Protein AF-A0A0F9G2Z1-F1 (afdb_monomer_lite)

InterPro domains:
  IPR002347 Short-chain dehydrogenase/reductase SDR [PF00106] (8-84)
  IPR036291 NAD(P)-binding domain superfamily [SSF51735] (5-80)

Secondary structure (DSSP, 8-state):
--HHHHHHTT-S--SEEEE------TT--S--B-TTS-BHHHIIIIIHHHHHHHHHHHHHHTSTT-EEEE---THHHH-TT----TTSTT-SSS---TT--

pLDDT: mean 88.45, std 10.65, range [47.81, 98.0]

Sequence (101 aa):
MDFPKNFFRKYERLDVLIHNAAIFDITQKDVVYTSEGIEAVWATNHLGPVLLTKLLLDVIENSEQGRIITISSKGLKAKPLLKVYLEDPEFRKKKFSLVDA

Structure (mmCIF, N/CA/C/O backbone):
data_AF-A0A0F9G2Z1-F1
#
_entry.id   AF-A0A0F9G2Z1-F1
#
loop_
_atom_site.group_PDB
_atom_site.id
_atom_site.type_symbol
_atom_site.label_atom_id
_atom_site.label_alt_id
_atom_site.label_comp_id
_atom_site.label_asym_id
_atom_site.label_entity_id
_atom_site.label_seq_id
_atom_site.pdbx_PDB_ins_code
_atom_site.Cartn_x
_atom_site.Cartn_y
_atom_site.Cartn_z
_atom_site.occupancy
_atom_site.B_iso_or_equiv
_atom_site.auth_seq_id
_atom_site.auth_comp_id
_atom_site.auth_asym_id
_atom_site.auth_atom_id
_atom_site.pdbx_PDB_model_num
ATOM 1 N N . MET A 1 1 ? -8.936 -15.558 -2.329 1.00 49.28 1 MET A N 1
ATOM 2 C CA . MET A 1 1 ? -8.473 -14.652 -1.253 1.00 49.28 1 MET A CA 1
ATOM 3 C C . MET A 1 1 ? -9.620 -14.436 -0.268 1.00 49.28 1 MET A C 1
ATOM 5 O O . MET A 1 1 ? -10.497 -13.632 -0.546 1.00 49.28 1 MET A O 1
ATOM 9 N N . ASP A 1 2 ? -9.640 -15.160 0.856 1.00 66.88 2 ASP A N 1
ATOM 10 C CA . ASP A 1 2 ? -10.733 -15.104 1.855 1.00 66.88 2 ASP A CA 1
ATOM 11 C C . ASP A 1 2 ? -10.386 -14.292 3.113 1.00 66.88 2 ASP A C 1
ATOM 13 O O . ASP A 1 2 ? -11.120 -14.310 4.099 1.00 66.88 2 ASP A O 1
ATOM 17 N N . PHE A 1 3 ? -9.262 -13.571 3.098 1.00 77.94 3 PHE A N 1
ATOM 18 C CA . PHE A 1 3 ? -8.730 -12.897 4.282 1.00 77.94 3 PHE A CA 1
ATOM 19 C C . PHE A 1 3 ? -9.717 -11.908 4.940 1.00 77.94 3 PHE A C 1
ATOM 21 O O . PHE A 1 3 ? -9.991 -12.097 6.125 1.00 77.94 3 PHE A O 1
ATOM 28 N N . PRO A 1 4 ? -10.332 -10.937 4.227 1.00 73.94 4 PRO A N 1
ATOM 29 C CA . PRO A 1 4 ? -11.272 -10.007 4.861 1.00 73.94 4 PRO A CA 1
ATOM 30 C C . PRO A 1 4 ? -12.482 -10.735 5.455 1.00 73.94 4 PRO A C 1
ATOM 32 O O . PRO A 1 4 ? -12.847 -10.510 6.603 1.00 73.94 4 PRO A O 1
ATOM 35 N N . LYS A 1 5 ? -13.052 -11.694 4.711 1.00 75.12 5 LYS A N 1
ATOM 36 C CA . LYS A 1 5 ? -14.207 -12.493 5.157 1.00 75.12 5 LYS A CA 1
ATOM 37 C C . LYS A 1 5 ? -13.916 -13.256 6.450 1.00 75.12 5 LYS A C 1
ATOM 39 O O . LYS A 1 5 ? -14.778 -13.340 7.320 1.00 75.12 5 LYS A O 1
ATOM 44 N N . ASN A 1 6 ? -12.713 -13.808 6.578 1.00 83.12 6 ASN A N 1
ATOM 45 C CA . ASN A 1 6 ? -12.296 -14.515 7.786 1.00 83.12 6 ASN A CA 1
ATOM 46 C C . ASN A 1 6 ? -11.970 -13.558 8.938 1.00 83.12 6 ASN A C 1
ATOM 48 O O . ASN A 1 6 ? -12.206 -13.912 10.091 1.00 83.12 6 ASN A O 1
ATOM 52 N N . PHE A 1 7 ? -11.471 -12.355 8.643 1.00 86.06 7 PHE A N 1
ATOM 53 C CA . PHE A 1 7 ? -11.202 -11.332 9.650 1.00 86.06 7 PHE A CA 1
ATOM 54 C C . PHE A 1 7 ? -12.495 -10.887 10.348 1.00 86.06 7 PHE A C 1
ATOM 56 O O . PHE A 1 7 ? -12.576 -10.969 11.571 1.00 86.06 7 PHE A O 1
ATOM 63 N N . PHE A 1 8 ? -13.535 -10.546 9.579 1.00 82.06 8 PHE A N 1
ATOM 64 C CA . PHE A 1 8 ? -14.840 -10.122 10.112 1.00 82.06 8 PHE A CA 1
ATOM 65 C C . PHE A 1 8 ? -15.541 -11.185 10.961 1.00 82.06 8 PHE A C 1
ATOM 67 O O . PHE A 1 8 ? -16.300 -10.861 11.865 1.00 82.06 8 PHE A O 1
ATOM 74 N N . ARG A 1 9 ? -15.288 -12.470 10.695 1.00 84.06 9 ARG A N 1
ATOM 75 C CA . ARG A 1 9 ? -15.833 -13.567 11.512 1.00 84.06 9 ARG A CA 1
ATOM 76 C C . ARG A 1 9 ? -15.173 -13.683 12.882 1.00 84.06 9 ARG A C 1
ATOM 78 O O . ARG A 1 9 ? -15.721 -14.349 13.753 1.00 84.06 9 ARG A O 1
ATOM 85 N N . LYS A 1 10 ? -13.974 -13.123 13.045 1.00 88.12 10 LYS A N 1
ATOM 86 C CA . LYS A 1 10 ? -13.141 -13.309 14.236 1.00 88.12 10 LYS A CA 1
ATOM 87 C C . LYS A 1 10 ? -12.999 -12.037 15.068 1.00 88.12 10 LYS A C 1
ATOM 89 O O . LYS A 1 10 ? -12.808 -12.140 16.276 1.00 88.12 10 LYS A O 1
ATOM 94 N N . TYR A 1 11 ? -13.071 -10.868 14.438 1.00 91.75 11 TYR A N 1
ATOM 95 C CA . TYR A 1 11 ? -12.847 -9.581 15.082 1.00 91.75 11 TYR A CA 1
ATOM 96 C C . TYR A 1 11 ? -13.904 -8.569 14.635 1.00 91.75 11 TYR A C 1
ATOM 98 O O . TYR A 1 11 ? -14.080 -8.332 13.443 1.00 91.75 11 TYR A O 1
ATOM 106 N N . GLU A 1 12 ? -14.568 -7.942 15.604 1.00 91.56 12 GLU A N 1
ATOM 107 C CA . GLU A 1 12 ? -15.578 -6.895 15.374 1.00 91.56 12 GLU A CA 1
ATOM 108 C C . GLU A 1 12 ? -14.960 -5.488 15.270 1.00 91.56 12 GLU A C 1
ATOM 110 O O . GLU A 1 12 ? -15.627 -4.532 14.872 1.00 91.56 12 GLU A O 1
ATOM 115 N N . ARG A 1 13 ? -13.674 -5.360 15.624 1.00 93.88 13 ARG A N 1
ATOM 116 C CA . ARG A 1 13 ? -12.942 -4.095 15.721 1.00 93.88 13 ARG A CA 1
ATOM 117 C C . ARG A 1 13 ? -11.492 -4.256 15.275 1.00 93.88 13 ARG A C 1
ATOM 119 O O . ARG A 1 13 ? -10.857 -5.267 15.578 1.00 93.88 13 ARG A O 1
ATOM 126 N N . LEU A 1 14 ? -10.955 -3.224 14.626 1.00 95.50 14 LEU A N 1
ATOM 127 C CA . LEU A 1 14 ? -9.538 -3.080 14.299 1.00 95.50 14 LEU A CA 1
ATOM 128 C C . LEU A 1 14 ? -9.026 -1.705 14.744 1.00 95.50 14 LEU A C 1
ATOM 130 O O . LEU A 1 14 ? -9.339 -0.690 14.135 1.00 95.50 14 LEU A O 1
ATOM 134 N N . ASP A 1 15 ? -8.203 -1.671 15.792 1.00 97.00 15 ASP A N 1
ATOM 135 C CA . ASP A 1 15 ? -7.702 -0.402 16.339 1.00 97.00 15 ASP A CA 1
ATOM 136 C C . ASP A 1 15 ? -6.608 0.234 15.466 1.00 97.00 15 ASP A C 1
ATOM 138 O O . ASP A 1 15 ? -6.561 1.453 15.299 1.00 97.00 15 ASP A O 1
ATOM 142 N N . VAL A 1 16 ? -5.722 -0.582 14.884 1.00 97.62 16 VAL A N 1
ATOM 143 C CA . VAL A 1 16 ? -4.598 -0.089 14.078 1.00 97.62 16 VAL A CA 1
ATOM 144 C C . VAL A 1 16 ? -4.358 -0.983 12.866 1.00 97.62 16 VAL A C 1
ATOM 146 O O . VAL A 1 16 ? -4.109 -2.179 13.005 1.00 97.62 16 VAL A O 1
ATOM 149 N N . LEU A 1 17 ? -4.346 -0.378 11.678 1.00 97.62 17 LEU A N 1
ATOM 150 C CA . LEU A 1 17 ? -3.858 -0.978 10.437 1.00 97.62 17 LEU A CA 1
ATOM 151 C C . LEU A 1 17 ? -2.508 -0.356 10.068 1.00 97.62 17 LEU A C 1
ATOM 153 O O . LEU A 1 17 ? -2.409 0.862 9.936 1.00 97.62 17 LEU A O 1
ATOM 157 N N . ILE A 1 18 ? -1.474 -1.179 9.875 1.00 98.00 18 ILE A N 1
ATOM 158 C CA . ILE A 1 18 ? -0.136 -0.713 9.484 1.00 98.00 18 ILE A CA 1
ATOM 159 C C . ILE A 1 18 ? 0.222 -1.261 8.103 1.00 98.00 18 ILE A C 1
ATOM 161 O O . ILE A 1 18 ? 0.504 -2.450 7.943 1.00 98.00 18 ILE A O 1
ATOM 165 N N . HIS A 1 19 ? 0.284 -0.375 7.112 1.00 97.88 19 HIS A N 1
ATOM 166 C CA . HIS A 1 19 ? 0.820 -0.669 5.785 1.00 97.88 19 HIS A CA 1
ATOM 167 C C . HIS A 1 19 ? 2.344 -0.583 5.823 1.00 97.88 19 HIS A C 1
ATOM 169 O O . HIS A 1 19 ? 2.928 0.480 5.608 1.00 97.88 19 HIS A O 1
ATOM 175 N N . ASN A 1 20 ? 2.976 -1.706 6.166 1.00 96.19 20 ASN A N 1
ATOM 176 C CA . ASN A 1 20 ? 4.435 -1.852 6.224 1.00 96.19 20 ASN A CA 1
ATOM 177 C C . ASN A 1 20 ? 5.011 -2.689 5.071 1.00 96.19 20 ASN A C 1
ATOM 179 O O . ASN A 1 20 ? 6.185 -2.545 4.741 1.00 96.19 20 ASN A O 1
ATOM 183 N N . ALA A 1 21 ? 4.219 -3.593 4.489 1.00 95.75 21 ALA A N 1
ATOM 184 C CA . ALA A 1 21 ? 4.689 -4.433 3.394 1.00 95.75 21 ALA A CA 1
ATOM 185 C C . ALA A 1 21 ? 5.061 -3.563 2.184 1.00 95.75 21 ALA A C 1
ATOM 187 O O . ALA A 1 21 ? 4.266 -2.729 1.756 1.00 95.75 21 ALA A O 1
ATOM 188 N N . ALA A 1 22 ? 6.265 -3.768 1.654 1.00 93.69 22 ALA A N 1
ATOM 189 C CA . ALA A 1 22 ? 6.749 -3.070 0.476 1.00 93.69 22 ALA A CA 1
ATOM 190 C C . ALA A 1 22 ? 7.752 -3.936 -0.294 1.00 93.69 22 ALA A C 1
ATOM 192 O O . ALA A 1 22 ? 8.548 -4.660 0.306 1.00 93.69 22 ALA A O 1
ATOM 193 N N . ILE A 1 23 ? 7.743 -3.813 -1.618 1.00 9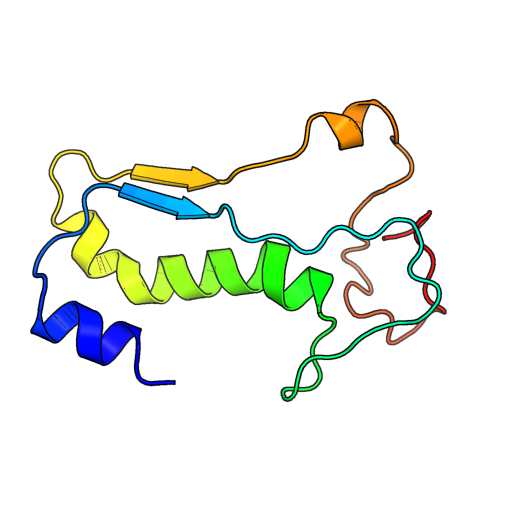2.06 23 ILE A N 1
ATOM 194 C CA . ILE A 1 23 ? 8.825 -4.256 -2.494 1.00 92.06 23 ILE A CA 1
ATOM 195 C C . ILE A 1 23 ? 9.746 -3.065 -2.733 1.00 92.06 23 ILE A C 1
ATOM 197 O O . ILE A 1 23 ? 9.301 -1.974 -3.097 1.00 92.06 23 ILE A O 1
ATOM 201 N N . PHE A 1 24 ? 11.038 -3.283 -2.519 1.00 88.19 24 PHE A N 1
ATOM 202 C CA . PHE A 1 24 ? 12.075 -2.311 -2.822 1.00 88.19 24 PHE A CA 1
ATOM 203 C C . PHE A 1 24 ? 13.368 -3.042 -3.179 1.00 88.19 24 PHE A C 1
ATOM 205 O O . PHE A 1 24 ? 14.098 -3.491 -2.296 1.00 88.19 24 PHE A O 1
ATOM 212 N N . ASP A 1 25 ? 13.649 -3.151 -4.475 1.00 87.50 25 ASP A N 1
ATOM 213 C CA . ASP A 1 25 ? 14.885 -3.733 -4.991 1.00 87.50 25 ASP A CA 1
ATOM 214 C C . ASP A 1 25 ? 15.497 -2.817 -6.057 1.00 87.50 25 ASP A C 1
ATOM 216 O O . ASP A 1 25 ? 15.033 -2.730 -7.191 1.00 87.50 25 ASP A O 1
ATOM 220 N N . ILE A 1 26 ? 16.575 -2.127 -5.686 1.00 83.69 26 ILE A N 1
ATOM 221 C CA . ILE A 1 26 ? 17.310 -1.225 -6.586 1.00 83.69 26 ILE A CA 1
ATOM 222 C C . ILE A 1 26 ? 18.190 -1.967 -7.601 1.00 83.69 26 ILE A C 1
ATOM 224 O O . ILE A 1 26 ? 18.854 -1.326 -8.414 1.00 83.69 26 ILE A O 1
ATOM 228 N N . THR A 1 27 ? 18.265 -3.294 -7.516 1.00 86.25 27 THR A N 1
ATOM 229 C CA . THR A 1 27 ? 19.027 -4.137 -8.441 1.00 86.25 27 THR A CA 1
ATOM 230 C C . THR A 1 27 ? 18.150 -4.762 -9.524 1.00 86.25 27 THR A C 1
ATOM 232 O O . THR A 1 27 ? 18.689 -5.316 -10.486 1.00 86.25 27 THR A O 1
ATOM 235 N N . GLN A 1 28 ? 16.822 -4.619 -9.415 1.00 88.44 28 GLN A N 1
ATOM 236 C CA . GLN A 1 28 ? 15.856 -5.086 -10.404 1.00 88.44 28 GLN A CA 1
ATOM 237 C C . GLN A 1 28 ? 16.118 -4.440 -11.774 1.00 88.44 28 GLN A C 1
ATOM 239 O O . GLN A 1 28 ? 16.350 -3.235 -11.882 1.00 88.44 28 GLN A O 1
ATOM 244 N N . LYS A 1 29 ? 16.091 -5.257 -12.833 1.00 87.06 29 LYS A N 1
ATOM 245 C CA . LYS A 1 29 ? 16.354 -4.818 -14.217 1.00 87.06 29 LYS A CA 1
ATOM 246 C C . LYS A 1 29 ? 15.146 -4.931 -15.141 1.00 87.06 29 LYS A C 1
ATOM 248 O O . LYS A 1 29 ? 15.102 -4.231 -16.149 1.00 87.06 29 LYS A O 1
ATOM 253 N N . ASP A 1 30 ? 14.186 -5.772 -14.778 1.00 90.69 30 ASP A N 1
ATOM 254 C CA . ASP A 1 30 ? 13.018 -6.106 -15.586 1.00 90.69 30 ASP A CA 1
ATOM 255 C C . ASP A 1 30 ? 11.730 -5.881 -14.789 1.00 90.69 30 ASP A C 1
ATOM 257 O O . ASP A 1 30 ? 11.743 -5.885 -13.556 1.00 90.69 30 ASP A O 1
ATOM 261 N N . VAL A 1 31 ? 10.610 -5.683 -15.489 1.00 91.75 31 VAL A N 1
ATOM 262 C CA . VAL A 1 31 ? 9.294 -5.579 -14.845 1.00 91.75 31 VAL A CA 1
ATOM 263 C C . VAL A 1 31 ? 8.898 -6.945 -14.292 1.00 91.75 31 VAL A C 1
ATOM 265 O O . VAL A 1 31 ? 8.993 -7.952 -14.994 1.00 91.75 31 VAL A O 1
ATOM 268 N N . VAL A 1 32 ? 8.408 -6.976 -13.055 1.00 94.19 32 VAL A N 1
ATOM 269 C CA . VAL A 1 32 ? 7.822 -8.175 -12.451 1.00 94.19 32 VAL A CA 1
ATOM 270 C C . VAL A 1 32 ? 6.322 -7.959 -12.325 1.00 94.19 32 VAL A C 1
ATOM 272 O O . VAL A 1 32 ? 5.888 -6.941 -11.793 1.00 94.19 32 VAL A O 1
ATOM 275 N N . TYR A 1 33 ? 5.533 -8.919 -12.800 1.00 96.00 33 TYR A N 1
ATOM 276 C CA . TYR A 1 33 ? 4.075 -8.885 -12.703 1.00 96.00 33 TYR A CA 1
ATOM 277 C C . TYR A 1 33 ? 3.575 -9.925 -11.698 1.00 96.00 33 TYR A C 1
ATOM 279 O O . TYR A 1 33 ? 4.134 -11.019 -11.592 1.00 96.00 33 TYR A O 1
ATOM 287 N N . THR A 1 34 ? 2.514 -9.590 -10.966 1.00 96.81 34 THR A N 1
ATOM 288 C CA . THR A 1 34 ? 1.775 -10.544 -10.131 1.00 96.81 34 THR A CA 1
ATOM 289 C C . THR A 1 34 ? 1.010 -11.554 -10.995 1.00 96.81 34 THR A C 1
ATOM 291 O O . THR A 1 34 ? 0.903 -11.399 -12.214 1.00 96.81 34 THR A O 1
ATOM 294 N N . SER A 1 35 ? 0.421 -12.580 -10.372 1.00 96.75 35 SER A N 1
ATOM 295 C CA . SER A 1 35 ? -0.459 -13.544 -11.055 1.00 96.75 35 SER A CA 1
ATOM 296 C C . SER A 1 35 ? -1.668 -12.898 -11.735 1.00 96.75 35 SER A C 1
ATOM 298 O O . SER A 1 35 ? -2.201 -13.442 -12.697 1.00 96.75 35 SER A O 1
ATOM 300 N N . GLU A 1 36 ? -2.093 -11.733 -11.253 1.00 95.69 36 GLU A N 1
ATOM 301 C CA . GLU A 1 36 ? -3.194 -10.935 -11.798 1.00 95.69 36 GLU A CA 1
ATOM 302 C C . GLU A 1 36 ? -2.742 -10.012 -12.943 1.00 95.69 36 GLU A C 1
ATOM 304 O O . GLU A 1 36 ? -3.561 -9.289 -13.507 1.00 95.69 36 GLU A O 1
ATOM 309 N N . GLY A 1 37 ? -1.452 -10.022 -13.298 1.00 96.75 37 GLY A N 1
ATOM 310 C CA . GLY A 1 37 ? -0.902 -9.212 -14.384 1.00 96.75 37 GLY A CA 1
ATOM 311 C C . GLY A 1 37 ? -0.740 -7.730 -14.039 1.00 96.75 37 GLY A C 1
ATOM 312 O O . GLY A 1 37 ? -0.783 -6.899 -14.946 1.00 96.75 37 GLY A O 1
ATOM 313 N N . ILE A 1 38 ? -0.574 -7.403 -12.754 1.00 96.94 38 ILE A N 1
ATOM 314 C CA . ILE A 1 38 ? -0.298 -6.047 -12.257 1.00 96.94 38 ILE A CA 1
ATOM 315 C C . ILE A 1 38 ? 1.187 -5.955 -11.913 1.00 96.94 38 ILE A C 1
ATOM 317 O O . ILE A 1 38 ? 1.754 -6.912 -11.390 1.00 96.94 38 ILE A O 1
ATOM 321 N N . GLU A 1 39 ? 1.836 -4.831 -12.206 1.00 95.81 39 GLU A N 1
ATOM 322 C CA . GLU A 1 39 ? 3.236 -4.631 -11.816 1.00 95.81 39 GLU A CA 1
ATOM 323 C C . GLU A 1 39 ? 3.402 -4.745 -10.290 1.00 95.81 39 GLU A C 1
ATOM 325 O O . GLU A 1 39 ? 2.593 -4.228 -9.519 1.00 95.81 39 GLU A O 1
ATOM 330 N N . ALA A 1 40 ? 4.411 -5.493 -9.846 1.00 95.44 40 ALA A N 1
ATOM 331 C CA . ALA A 1 40 ? 4.510 -5.984 -8.477 1.00 95.44 40 ALA A CA 1
ATOM 332 C C . ALA A 1 40 ? 4.731 -4.876 -7.435 1.00 95.44 40 ALA A C 1
ATOM 334 O O . ALA A 1 40 ? 4.143 -4.946 -6.348 1.00 95.44 40 ALA A O 1
ATOM 335 N N . VAL A 1 41 ? 5.543 -3.857 -7.739 1.00 93.00 41 VAL A N 1
ATOM 336 C CA . VAL A 1 41 ? 5.766 -2.709 -6.843 1.00 93.00 41 VAL A CA 1
ATOM 337 C C . VAL A 1 41 ? 4.484 -1.889 -6.719 1.00 93.00 41 VAL A C 1
ATOM 339 O O . VAL A 1 41 ? 4.066 -1.567 -5.606 1.00 93.00 41 VAL A O 1
ATOM 342 N N . TRP A 1 42 ? 3.805 -1.617 -7.830 1.00 94.62 42 TRP A N 1
ATOM 343 C CA . TRP A 1 42 ? 2.526 -0.918 -7.881 1.00 94.62 42 TRP A CA 1
ATOM 344 C C . TRP A 1 42 ? 1.432 -1.671 -7.120 1.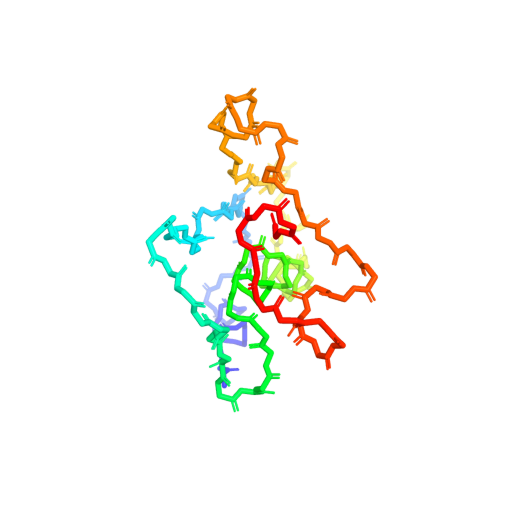00 94.62 42 TRP A C 1
ATOM 346 O O . TRP A 1 42 ? 0.726 -1.093 -6.285 1.00 94.62 42 TRP A O 1
ATOM 356 N N . ALA A 1 43 ? 1.339 -2.983 -7.338 1.00 96.44 43 ALA A N 1
ATOM 357 C CA . ALA A 1 43 ? 0.414 -3.861 -6.638 1.00 96.44 43 ALA A CA 1
ATOM 358 C C . ALA A 1 43 ? 0.662 -3.853 -5.123 1.00 96.44 43 ALA A C 1
ATOM 360 O O . ALA A 1 43 ? -0.282 -3.698 -4.349 1.00 96.44 43 ALA A O 1
ATOM 361 N N . THR A 1 44 ? 1.918 -3.988 -4.692 1.00 95.44 44 THR A N 1
ATOM 362 C CA . THR A 1 44 ? 2.258 -4.179 -3.273 1.00 95.44 44 THR A CA 1
ATOM 363 C C . THR A 1 44 ? 2.288 -2.871 -2.494 1.00 95.44 44 THR A C 1
ATOM 365 O O . THR A 1 44 ? 1.734 -2.799 -1.401 1.00 95.44 44 THR A O 1
ATOM 368 N N . ASN A 1 45 ? 2.915 -1.829 -3.038 1.00 94.38 45 ASN A N 1
ATOM 369 C CA . ASN A 1 45 ? 3.218 -0.607 -2.291 1.00 94.38 45 ASN A CA 1
ATOM 370 C C . ASN A 1 45 ? 2.085 0.424 -2.370 1.00 94.38 45 ASN A C 1
ATOM 372 O O . ASN A 1 45 ? 2.030 1.327 -1.535 1.00 94.38 45 ASN A O 1
ATOM 376 N N . HIS A 1 46 ? 1.194 0.311 -3.363 1.00 93.44 46 HIS A N 1
ATOM 377 C CA . HIS A 1 46 ? 0.166 1.318 -3.632 1.00 93.44 46 HIS A CA 1
ATOM 378 C C . HIS A 1 46 ? -1.248 0.734 -3.679 1.00 93.44 46 HIS A C 1
ATOM 380 O O . HIS A 1 46 ? -2.082 1.102 -2.849 1.00 93.44 46 HIS A O 1
ATOM 386 N N . LEU A 1 47 ? -1.535 -0.195 -4.598 1.00 96.12 47 LEU A N 1
ATOM 387 C CA . LEU A 1 47 ? -2.892 -0.740 -4.740 1.00 96.12 47 LEU A CA 1
ATOM 388 C C . LEU A 1 47 ? -3.307 -1.593 -3.537 1.00 96.12 47 LEU A C 1
ATOM 390 O O . LEU A 1 47 ? -4.430 -1.459 -3.053 1.00 96.12 47 LEU A O 1
ATOM 394 N N . GLY A 1 48 ? -2.403 -2.434 -3.036 1.00 95.75 48 GLY A N 1
ATOM 395 C CA . GLY A 1 48 ?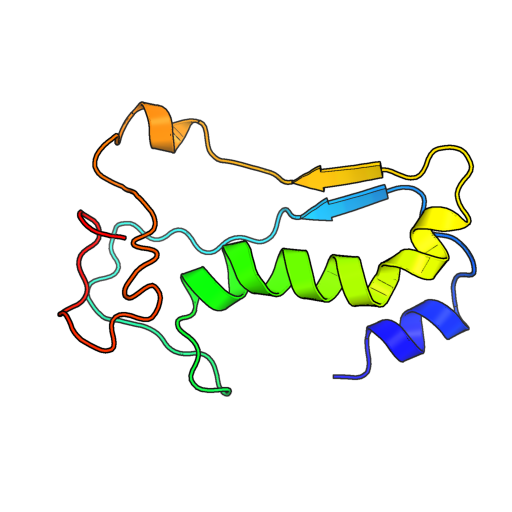 -2.621 -3.297 -1.877 1.00 95.75 48 GLY A CA 1
ATOM 396 C C . GLY A 1 48 ? -3.078 -2.515 -0.643 1.00 95.75 48 GLY A C 1
ATOM 397 O O . GLY A 1 48 ? -4.153 -2.817 -0.125 1.00 95.75 48 GLY A O 1
ATOM 398 N N . PRO A 1 49 ? -2.339 -1.478 -0.204 1.00 96.81 49 PRO A N 1
ATOM 399 C CA . PRO A 1 49 ? -2.743 -0.623 0.904 1.00 96.81 49 PRO A CA 1
ATOM 400 C C . PRO A 1 49 ? -4.136 -0.011 0.745 1.00 96.81 49 PRO A C 1
ATOM 402 O O . PRO A 1 49 ? -4.948 -0.069 1.669 1.00 96.81 49 PRO A O 1
ATOM 405 N N . VAL A 1 50 ? -4.447 0.532 -0.436 1.00 96.38 50 VAL A N 1
ATOM 406 C CA . VAL A 1 50 ? -5.754 1.151 -0.710 1.00 96.38 50 VAL A CA 1
ATOM 407 C C . VAL A 1 50 ? -6.872 0.112 -0.652 1.00 96.38 50 VAL A C 1
ATOM 409 O O . VAL A 1 50 ? -7.888 0.326 0.014 1.00 96.38 50 VAL A O 1
ATOM 412 N N . LEU A 1 51 ? -6.683 -1.026 -1.320 1.00 95.94 51 LEU A N 1
ATOM 413 C CA . LEU A 1 51 ? -7.669 -2.099 -1.359 1.00 95.94 51 LEU A CA 1
ATOM 414 C C . LEU A 1 51 ? -7.900 -2.695 0.032 1.00 95.94 51 LEU A C 1
ATOM 416 O O . LEU A 1 51 ? -9.047 -2.865 0.435 1.00 95.94 51 LEU A O 1
ATOM 420 N N . LEU A 1 52 ? -6.834 -2.983 0.779 1.00 95.88 52 LEU A N 1
ATOM 421 C CA . LEU A 1 52 ? -6.930 -3.565 2.115 1.00 95.88 52 LEU A CA 1
ATOM 422 C C . LEU A 1 52 ? -7.611 -2.611 3.098 1.00 95.88 52 LEU A C 1
ATOM 424 O O . LEU A 1 52 ? -8.486 -3.049 3.840 1.00 95.88 52 LEU A O 1
ATOM 428 N N . THR A 1 53 ? -7.269 -1.318 3.065 1.00 96.50 53 THR A N 1
ATOM 429 C CA . THR A 1 53 ? -7.984 -0.298 3.845 1.00 96.50 53 THR A CA 1
ATOM 430 C C . THR A 1 53 ? -9.469 -0.315 3.512 1.00 96.50 53 THR A C 1
ATOM 432 O O . THR A 1 53 ? -10.287 -0.402 4.418 1.00 96.50 53 THR A O 1
ATOM 435 N N . LYS A 1 54 ? -9.833 -0.284 2.222 1.00 95.56 54 LYS A N 1
ATOM 436 C CA . LYS A 1 54 ? -11.241 -0.296 1.802 1.00 95.56 54 LYS A CA 1
ATOM 437 C C . LYS A 1 54 ? -11.975 -1.546 2.286 1.00 95.56 54 LYS A C 1
ATOM 439 O O . LYS A 1 54 ? -13.122 -1.456 2.699 1.00 95.56 54 LYS A O 1
ATOM 444 N N . LEU A 1 55 ? -11.322 -2.704 2.233 1.00 94.94 55 LEU A N 1
ATOM 445 C CA . LEU A 1 55 ? -11.903 -3.979 2.652 1.00 94.94 55 LEU A CA 1
ATOM 446 C C . LEU A 1 55 ? -12.040 -4.127 4.168 1.00 94.94 55 LEU A C 1
ATOM 448 O O . LEU A 1 55 ? -12.764 -5.019 4.587 1.00 94.94 55 LEU A O 1
ATOM 452 N N . LEU A 1 56 ? -11.340 -3.322 4.969 1.00 95.00 56 LEU A N 1
ATOM 453 C CA . LEU A 1 56 ? -11.374 -3.367 6.435 1.00 95.00 56 LEU A CA 1
ATOM 454 C C . LEU A 1 56 ? -11.949 -2.086 7.054 1.00 95.00 56 LEU A C 1
ATOM 456 O O . LEU A 1 56 ? -11.917 -1.945 8.273 1.00 95.00 56 LEU A O 1
ATOM 460 N N . LEU A 1 57 ? -12.452 -1.155 6.240 1.00 93.81 57 LEU A N 1
ATOM 461 C CA . LEU A 1 57 ? -12.841 0.175 6.703 1.00 93.81 57 LEU A CA 1
ATOM 462 C C . LEU A 1 57 ? -13.904 0.098 7.805 1.00 93.81 57 LEU A C 1
ATOM 464 O O . LEU A 1 57 ? -13.697 0.663 8.873 1.00 93.81 57 LEU A O 1
ATOM 468 N N . ASP A 1 58 ? -14.945 -0.710 7.599 1.00 92.12 58 ASP A N 1
ATOM 469 C CA . ASP A 1 58 ? -16.056 -0.863 8.544 1.00 92.12 58 ASP A CA 1
ATOM 470 C C . ASP A 1 58 ? -15.591 -1.287 9.955 1.00 92.12 58 ASP A C 1
ATOM 472 O O . ASP A 1 58 ? -16.051 -0.755 10.961 1.00 92.12 58 ASP A O 1
ATOM 476 N N . VAL A 1 59 ? -14.630 -2.215 10.066 1.00 94.00 59 VAL A N 1
ATOM 477 C CA . VAL A 1 59 ? -14.110 -2.653 11.382 1.00 94.00 59 VAL A CA 1
ATOM 478 C C . VAL A 1 59 ? -13.116 -1.677 11.996 1.00 94.00 59 VAL A C 1
ATOM 480 O O . VAL A 1 59 ? -12.934 -1.688 13.215 1.00 94.00 59 VAL A O 1
ATOM 483 N N . ILE A 1 60 ? -12.460 -0.850 11.181 1.00 95.56 60 ILE A N 1
ATOM 484 C CA . ILE A 1 60 ? -11.597 0.229 11.673 1.00 95.56 60 ILE A CA 1
ATOM 485 C C . ILE A 1 60 ? -12.459 1.350 12.258 1.00 95.56 60 ILE A C 1
ATOM 487 O O . ILE A 1 60 ? -12.140 1.863 13.328 1.00 95.56 60 ILE A O 1
ATOM 491 N N . GLU A 1 61 ? -13.566 1.694 11.597 1.00 94.62 61 GLU A N 1
ATOM 492 C CA . GLU A 1 61 ? -14.509 2.727 12.049 1.00 94.62 61 GLU A CA 1
ATOM 493 C C . GLU A 1 61 ? -15.217 2.356 13.360 1.00 94.62 61 GLU A C 1
ATOM 495 O O . GLU A 1 61 ? -15.569 3.240 14.138 1.00 94.62 61 GLU A O 1
ATOM 500 N N . ASN A 1 62 ? -15.331 1.061 13.675 1.00 95.25 62 ASN A N 1
ATOM 501 C CA . ASN A 1 62 ? -15.810 0.589 14.980 1.00 95.25 62 ASN A CA 1
ATOM 502 C C . ASN A 1 62 ? -14.838 0.873 16.143 1.00 95.25 62 ASN A C 1
ATOM 504 O O . ASN A 1 62 ? -15.198 0.682 17.306 1.00 95.25 62 ASN A O 1
ATOM 508 N N . SER A 1 63 ? -13.591 1.272 15.872 1.00 96.25 63 SER A N 1
ATOM 509 C CA . SER A 1 63 ? -12.644 1.667 16.917 1.00 96.25 63 SER A CA 1
ATOM 510 C C . SER A 1 63 ? -12.777 3.150 17.249 1.00 96.25 63 SER A C 1
ATOM 512 O O . SER A 1 63 ? -12.595 4.006 16.385 1.00 96.25 63 SER A O 1
ATOM 514 N N . GLU A 1 64 ? -12.976 3.469 18.534 1.00 95.88 64 GLU A N 1
ATOM 515 C CA . GLU A 1 64 ? -13.022 4.853 19.043 1.00 95.88 64 GLU A CA 1
ATOM 516 C C . GLU A 1 64 ? -11.798 5.686 18.632 1.00 95.88 64 GLU A C 1
ATOM 518 O O . GLU A 1 64 ? -11.877 6.905 18.471 1.00 95.88 64 GLU A O 1
ATOM 523 N N . GLN A 1 65 ? -10.643 5.034 18.469 1.00 96.44 65 GLN A N 1
ATOM 524 C CA . GLN A 1 65 ? -9.394 5.668 18.064 1.00 96.44 65 GLN A CA 1
ATOM 525 C C . GLN A 1 65 ? -8.724 4.925 16.906 1.00 96.44 65 GLN A C 1
ATOM 527 O O . GLN A 1 65 ? -7.497 4.845 16.873 1.00 96.44 65 GLN A O 1
ATOM 532 N N . GLY A 1 66 ? -9.504 4.444 15.932 1.00 97.00 66 GLY A N 1
ATOM 533 C CA . GLY A 1 66 ? -8.983 3.766 14.743 1.00 97.00 66 GLY A CA 1
ATOM 534 C C . GLY A 1 66 ? -7.861 4.555 14.053 1.00 97.00 66 GLY A C 1
ATOM 535 O O . GLY A 1 66 ? -7.940 5.781 13.892 1.00 97.00 66 GLY A O 1
ATOM 536 N N . ARG A 1 67 ? -6.774 3.871 13.674 1.00 98.00 67 ARG A N 1
ATOM 537 C CA . ARG A 1 67 ? -5.631 4.463 12.955 1.00 98.00 67 ARG A CA 1
ATOM 538 C C . ARG A 1 67 ? -5.236 3.622 11.751 1.00 98.00 67 ARG A C 1
ATOM 540 O O . ARG A 1 67 ? -5.108 2.404 11.839 1.00 98.00 67 ARG A O 1
ATOM 547 N N . ILE A 1 68 ? -4.922 4.304 10.654 1.00 97.94 68 ILE A N 1
ATOM 548 C CA . ILE A 1 68 ? -4.230 3.720 9.505 1.00 97.94 68 ILE A CA 1
ATOM 549 C C . ILE A 1 68 ? -2.855 4.376 9.425 1.00 97.94 68 ILE A C 1
ATOM 551 O O . ILE A 1 68 ? -2.743 5.595 9.295 1.00 97.94 68 ILE A O 1
ATOM 555 N N . ILE A 1 69 ? -1.803 3.570 9.521 1.00 98.00 69 ILE A N 1
ATOM 556 C CA . ILE A 1 69 ? -0.411 4.012 9.480 1.00 98.00 69 ILE A CA 1
ATOM 557 C C . ILE A 1 69 ? 0.204 3.495 8.187 1.00 98.00 69 ILE A C 1
ATOM 559 O O . ILE A 1 69 ? 0.252 2.290 7.960 1.00 98.00 69 ILE A O 1
ATOM 563 N N . THR A 1 70 ? 0.699 4.399 7.345 1.00 96.19 70 THR A N 1
ATOM 564 C CA . THR A 1 70 ? 1.431 4.031 6.126 1.00 96.19 70 THR A CA 1
ATOM 565 C C . THR A 1 70 ? 2.911 4.306 6.320 1.00 96.19 70 THR A C 1
ATOM 567 O O . THR A 1 70 ? 3.298 5.431 6.643 1.00 96.19 70 THR A O 1
ATOM 570 N N . ILE A 1 71 ? 3.743 3.283 6.134 1.00 93.75 71 ILE A N 1
ATOM 571 C CA . ILE A 1 71 ? 5.194 3.418 6.224 1.00 93.75 71 ILE A CA 1
ATOM 572 C C . ILE A 1 71 ? 5.735 3.887 4.874 1.00 93.75 71 ILE A C 1
ATOM 574 O O . ILE A 1 71 ? 5.449 3.310 3.831 1.00 93.75 71 ILE A O 1
ATOM 578 N N . SER A 1 72 ? 6.535 4.950 4.905 1.00 87.00 72 SER A N 1
ATOM 579 C CA . SER A 1 72 ? 7.236 5.487 3.737 1.00 87.00 72 SER A CA 1
ATOM 580 C C . SER A 1 72 ? 8.747 5.492 3.980 1.00 87.00 72 SER A C 1
ATOM 582 O O . SER A 1 72 ? 9.209 5.397 5.119 1.00 87.00 72 SER A O 1
ATOM 584 N N . SER A 1 73 ? 9.538 5.619 2.914 1.00 83.69 73 SER A N 1
ATOM 585 C CA . SER A 1 73 ? 11.000 5.602 2.985 1.00 83.69 73 SER A CA 1
ATOM 586 C C . SER A 1 73 ? 11.588 7.011 2.969 1.00 83.69 73 SER A C 1
ATOM 588 O O . SER A 1 73 ? 11.406 7.772 2.018 1.00 83.69 73 SER A O 1
ATOM 590 N N . LYS A 1 74 ? 12.413 7.338 3.974 1.00 80.44 74 LYS A N 1
ATOM 591 C CA . LYS A 1 74 ? 13.274 8.536 3.921 1.00 80.44 74 LYS A CA 1
ATOM 592 C C . LYS A 1 74 ? 14.303 8.462 2.785 1.00 80.44 74 LYS A C 1
ATOM 594 O O . LYS A 1 74 ? 14.779 9.508 2.354 1.00 80.44 74 LYS A O 1
ATOM 599 N N . GLY A 1 75 ? 14.616 7.265 2.280 1.00 74.62 75 GLY A N 1
ATOM 600 C CA . GLY A 1 75 ? 15.540 7.055 1.164 1.00 74.62 75 GLY A CA 1
ATOM 601 C C . GLY A 1 75 ? 15.106 7.744 -0.133 1.00 74.62 75 GLY A C 1
ATOM 602 O O . GLY A 1 75 ? 15.969 8.159 -0.902 1.00 74.62 75 GLY A O 1
ATOM 603 N N . LEU A 1 76 ? 13.801 7.982 -0.331 1.00 72.19 76 LEU A N 1
ATOM 604 C CA . LEU A 1 76 ? 13.296 8.775 -1.461 1.00 72.19 76 LEU A CA 1
ATOM 605 C C . LEU A 1 76 ? 13.855 10.206 -1.461 1.00 72.19 76 LEU A C 1
ATOM 607 O O . LEU A 1 76 ? 14.132 10.763 -2.518 1.00 72.19 76 LEU A O 1
ATOM 611 N N . LYS A 1 77 ? 14.103 10.793 -0.281 1.00 77.19 77 LYS A N 1
ATOM 612 C CA . LYS A 1 77 ? 14.723 12.125 -0.188 1.00 77.19 77 LYS A CA 1
ATOM 613 C C . LYS A 1 77 ? 16.163 12.132 -0.702 1.00 77.19 77 LYS A C 1
ATOM 615 O O . LYS A 1 77 ? 16.616 13.149 -1.211 1.00 77.19 77 LYS A O 1
ATOM 620 N N . ALA A 1 78 ? 16.872 11.012 -0.570 1.00 80.00 78 ALA A N 1
ATOM 621 C CA . ALA A 1 78 ? 18.239 10.856 -1.061 1.00 80.00 78 ALA A CA 1
ATOM 622 C C . ALA A 1 78 ? 18.302 10.475 -2.552 1.00 80.00 78 ALA A C 1
ATOM 624 O O . ALA A 1 78 ? 19.359 10.594 -3.168 1.00 80.00 78 ALA A O 1
ATOM 625 N N . LYS A 1 79 ? 17.187 10.022 -3.143 1.00 76.56 79 LYS A N 1
ATOM 626 C CA . LYS A 1 79 ? 17.077 9.638 -4.557 1.00 76.56 79 LYS A CA 1
ATOM 627 C C . LYS A 1 79 ? 15.888 10.352 -5.211 1.00 76.56 79 LYS A C 1
ATOM 629 O O . LYS A 1 79 ? 14.893 9.705 -5.512 1.00 76.56 79 LYS A O 1
ATOM 634 N N . PRO A 1 80 ? 15.984 11.668 -5.476 1.00 73.44 80 PRO A N 1
ATOM 635 C CA . PRO A 1 80 ? 14.863 12.462 -5.984 1.00 73.44 80 PRO A CA 1
ATOM 636 C C . PRO A 1 80 ? 14.397 12.060 -7.389 1.00 73.44 80 PRO A C 1
ATOM 638 O O . PRO A 1 80 ? 13.345 12.517 -7.819 1.00 73.44 80 PRO A O 1
ATOM 641 N N . LEU A 1 81 ? 15.175 11.246 -8.106 1.00 76.19 81 LEU A N 1
ATOM 642 C CA . LEU A 1 81 ? 14.802 10.686 -9.404 1.00 76.19 81 LEU A CA 1
ATOM 643 C C . LEU A 1 81 ? 13.992 9.385 -9.285 1.00 76.19 81 LEU A C 1
ATOM 645 O O . LEU A 1 81 ? 13.356 9.000 -10.247 1.00 76.19 81 LEU A O 1
ATOM 649 N N . LEU A 1 82 ? 13.973 8.732 -8.119 1.00 76.88 82 LEU A N 1
ATOM 650 C CA . LEU A 1 82 ? 13.124 7.566 -7.876 1.00 76.88 82 LEU A CA 1
ATOM 651 C C . LEU A 1 82 ? 11.711 8.070 -7.540 1.00 76.88 82 LEU A C 1
ATOM 653 O O . LEU A 1 82 ? 11.480 8.595 -6.444 1.00 76.88 82 LEU A O 1
ATOM 657 N N . LYS A 1 83 ? 10.803 8.003 -8.513 1.00 76.12 83 LYS A N 1
ATOM 658 C CA . LYS A 1 83 ? 9.435 8.521 -8.452 1.00 76.12 83 LYS A CA 1
ATOM 659 C C . LYS A 1 83 ? 8.468 7.626 -9.217 1.00 76.12 83 LYS A C 1
ATOM 661 O O . LYS A 1 83 ? 8.644 7.410 -10.413 1.00 76.12 83 LYS A O 1
ATOM 666 N N . VAL A 1 84 ? 7.342 7.333 -8.571 1.00 82.12 84 VAL A N 1
ATOM 667 C CA . VAL A 1 84 ? 6.206 6.655 -9.202 1.00 82.12 84 VAL A CA 1
ATOM 668 C C . VAL A 1 84 ? 5.748 7.415 -10.441 1.00 82.12 84 VAL A C 1
ATOM 670 O O . VAL A 1 84 ? 5.337 8.576 -10.357 1.00 82.12 84 VAL A O 1
ATOM 673 N N . TYR A 1 85 ? 5.782 6.741 -11.587 1.00 86.69 85 TYR A N 1
ATOM 674 C CA . TYR A 1 85 ? 5.300 7.279 -12.851 1.00 86.69 85 TYR A CA 1
ATOM 675 C C . TYR A 1 85 ? 3.816 6.972 -13.047 1.00 86.69 85 TYR A C 1
ATOM 677 O O . TYR A 1 85 ? 3.442 5.901 -13.519 1.00 86.69 85 TYR A O 1
ATOM 685 N N . LEU A 1 86 ? 2.956 7.913 -12.662 1.00 89.25 86 LEU A N 1
ATOM 686 C CA . LEU A 1 86 ? 1.507 7.703 -12.583 1.00 89.25 86 LEU A CA 1
ATOM 687 C C . LEU A 1 86 ? 0.819 7.532 -13.949 1.00 89.25 86 LEU A C 1
ATOM 689 O O . LEU A 1 86 ? -0.273 6.972 -14.011 1.00 89.25 86 LEU A O 1
ATOM 693 N N . GLU A 1 87 ? 1.432 7.980 -15.045 1.00 91.88 87 GLU A N 1
ATOM 694 C CA . GLU A 1 87 ? 0.885 7.861 -16.405 1.00 91.88 87 GLU A CA 1
ATOM 695 C C . GLU A 1 87 ? 1.081 6.462 -17.029 1.00 91.88 87 GLU A C 1
ATOM 697 O O . GLU A 1 87 ? 0.407 6.109 -18.011 1.00 91.88 87 GLU A O 1
ATOM 702 N N . ASP A 1 88 ? 2.020 5.680 -16.486 1.00 92.69 88 ASP A N 1
ATOM 703 C CA . ASP A 1 88 ? 2.297 4.283 -16.848 1.00 92.69 88 ASP A CA 1
ATOM 704 C C . ASP A 1 88 ? 2.939 3.526 -15.662 1.00 92.69 88 ASP A C 1
ATOM 706 O O . ASP A 1 88 ? 4.099 3.112 -15.751 1.00 92.69 88 ASP A O 1
ATOM 710 N N . PRO A 1 89 ? 2.213 3.346 -14.539 1.00 92.00 89 PRO A N 1
ATOM 711 C CA . PRO A 1 89 ? 2.767 2.774 -13.307 1.00 92.00 89 PRO A CA 1
ATOM 712 C C . PRO A 1 89 ? 3.089 1.282 -13.440 1.00 92.00 89 PRO A C 1
ATOM 714 O O . PRO A 1 89 ? 3.792 0.718 -12.612 1.00 92.00 89 PRO A O 1
ATOM 717 N N . GLU A 1 90 ? 2.580 0.643 -14.494 1.00 93.81 90 GLU A N 1
ATOM 718 C CA . GLU A 1 90 ? 2.779 -0.774 -14.783 1.00 93.81 90 GLU A CA 1
ATOM 719 C C . GLU A 1 90 ? 3.788 -1.031 -15.916 1.00 93.81 90 GLU A C 1
ATOM 721 O O . GLU A 1 90 ? 3.934 -2.174 -16.355 1.00 93.81 90 GLU A O 1
ATOM 726 N N . PHE A 1 91 ? 4.456 0.020 -16.415 1.00 92.50 91 PHE A N 1
ATOM 727 C CA . PHE A 1 91 ? 5.446 -0.048 -17.501 1.00 92.50 91 PHE A CA 1
ATOM 728 C C . PHE A 1 91 ? 4.924 -0.770 -18.755 1.00 92.50 91 PHE A C 1
ATOM 730 O O . PHE A 1 91 ? 5.619 -1.578 -19.370 1.00 92.50 91 PHE A O 1
ATOM 737 N N . ARG A 1 92 ? 3.672 -0.495 -19.143 1.00 92.94 92 ARG A N 1
ATOM 738 C CA . ARG A 1 92 ? 3.040 -1.097 -20.329 1.00 92.94 92 ARG A CA 1
ATOM 739 C C . ARG A 1 92 ? 3.416 -0.372 -21.620 1.00 92.94 92 ARG A C 1
ATOM 741 O O . ARG A 1 92 ? 3.303 -0.955 -22.696 1.00 92.94 92 ARG A O 1
ATOM 748 N N . LYS A 1 93 ? 3.819 0.898 -21.537 1.00 90.62 93 LYS A N 1
ATOM 749 C CA . LYS A 1 93 ? 4.163 1.752 -22.688 1.00 90.62 93 LYS A CA 1
ATOM 750 C C . LYS A 1 93 ? 5.670 1.950 -22.828 1.00 90.62 93 LYS A C 1
ATOM 752 O O . LYS A 1 93 ? 6.158 2.078 -23.949 1.00 90.62 93 LYS A O 1
ATOM 757 N N . LYS A 1 94 ? 6.402 2.003 -21.711 1.00 85.56 94 LYS A N 1
ATOM 758 C CA . LYS A 1 94 ? 7.858 2.227 -21.679 1.00 85.56 94 LYS A CA 1
ATOM 759 C C . LYS A 1 94 ? 8.606 1.043 -21.066 1.00 85.56 94 LYS A C 1
ATOM 761 O O . LYS A 1 94 ? 8.052 0.282 -20.284 1.00 85.56 94 LYS A O 1
ATOM 766 N N . LYS A 1 95 ? 9.896 0.918 -21.389 1.00 85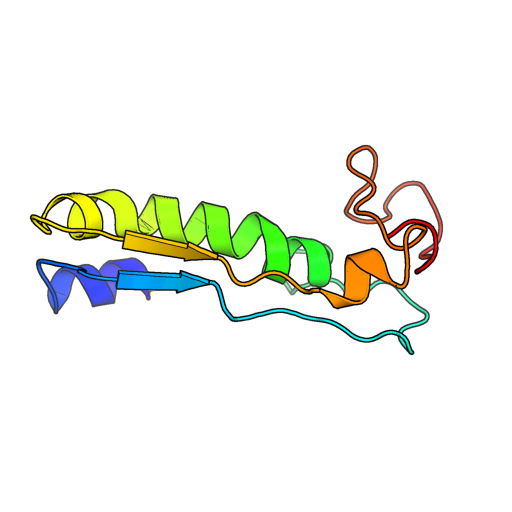.62 95 LYS A N 1
ATOM 767 C CA . LYS A 1 95 ? 10.778 -0.067 -20.746 1.00 85.62 95 LYS A CA 1
ATOM 768 C C . LYS A 1 95 ? 10.947 0.266 -19.258 1.00 85.62 95 LYS A C 1
ATOM 770 O O . LYS A 1 95 ? 10.980 1.440 -18.892 1.00 85.62 95 LYS A O 1
ATOM 775 N N . PHE A 1 96 ? 11.099 -0.765 -18.427 1.00 84.38 96 PHE A N 1
ATOM 776 C CA . PHE A 1 96 ? 11.421 -0.611 -17.010 1.00 84.38 96 PHE A CA 1
ATOM 777 C C . PHE A 1 96 ? 12.649 0.281 -16.794 1.00 84.38 96 PHE A C 1
ATOM 779 O O . PHE A 1 96 ? 13.675 0.116 -17.461 1.00 84.38 96 PHE A O 1
ATOM 786 N N . SER A 1 97 ? 12.542 1.204 -15.842 1.00 76.12 97 SER A N 1
ATOM 787 C CA . SER A 1 97 ? 13.621 2.099 -15.434 1.00 76.12 97 SER A CA 1
ATOM 788 C C . SER A 1 97 ? 13.409 2.507 -13.984 1.00 76.12 97 SER A C 1
ATOM 790 O O . SER A 1 97 ? 12.404 3.131 -13.667 1.00 76.12 97 SER A O 1
ATOM 792 N N . LEU A 1 98 ? 14.382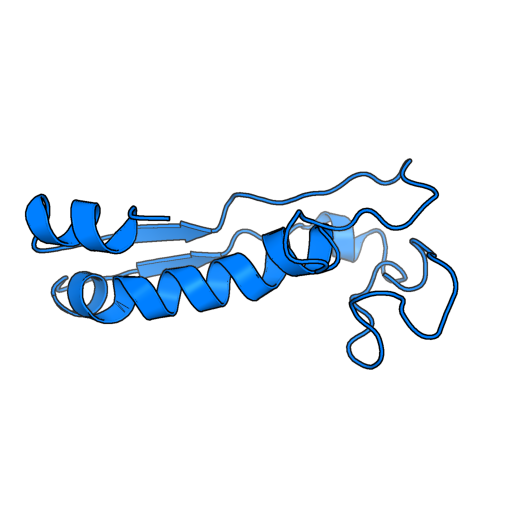 2.214 -13.117 1.00 65.56 98 LEU A N 1
ATOM 793 C CA . LEU A 1 98 ? 14.396 2.655 -11.713 1.00 65.56 98 LEU A CA 1
ATOM 794 C C . LEU A 1 98 ? 14.571 4.174 -11.560 1.00 65.56 98 LEU A C 1
ATOM 796 O O . LEU A 1 98 ? 14.436 4.709 -10.468 1.00 65.56 98 LEU A O 1
ATOM 800 N N . VAL A 1 99 ? 14.941 4.870 -12.633 1.00 63.50 99 VAL A N 1
ATOM 801 C CA . VAL A 1 99 ? 15.071 6.334 -12.660 1.00 63.50 99 VAL A CA 1
ATOM 802 C C . VAL A 1 99 ? 13.742 7.000 -13.027 1.00 63.50 99 VAL A C 1
ATOM 804 O O . VAL A 1 99 ? 13.625 8.215 -12.941 1.00 63.50 99 VAL A O 1
ATOM 807 N N . ASP A 1 100 ? 12.754 6.194 -13.430 1.00 52.00 100 ASP A N 1
ATOM 808 C CA . ASP A 1 100 ? 11.418 6.618 -13.845 1.00 52.00 100 ASP A CA 1
ATOM 809 C C . ASP A 1 100 ? 10.314 5.764 -13.177 1.00 52.00 100 ASP A C 1
ATOM 811 O O . ASP A 1 100 ? 9.226 5.633 -13.755 1.00 52.00 100 ASP A O 1
ATOM 815 N N . ALA A 1 101 ? 10.633 5.136 -12.033 1.00 47.81 101 ALA A N 1
ATOM 816 C CA . ALA A 1 101 ? 9.792 4.247 -11.217 1.00 47.81 101 ALA A CA 1
ATOM 817 C C . ALA A 1 101 ? 9.567 4.802 -9.818 1.00 47.81 101 ALA A C 1
ATOM 819 O O . ALA A 1 101 ? 10.503 5.443 -9.285 1.00 47.81 101 ALA A O 1
#

Organism: NCBI:txid412755

Foldseek 3Di:
DCVLVVCVVPAQADQEAELPWADDDPPDQAFDADPVRAGPRCVRQPVVLVVVCVSCVNRQVVHPRRDYHYDDDPVCVVLVQQDQQPVCNRCPPHTDDSSRD

Radius of gyration: 16.24 Å; chains: 1; bo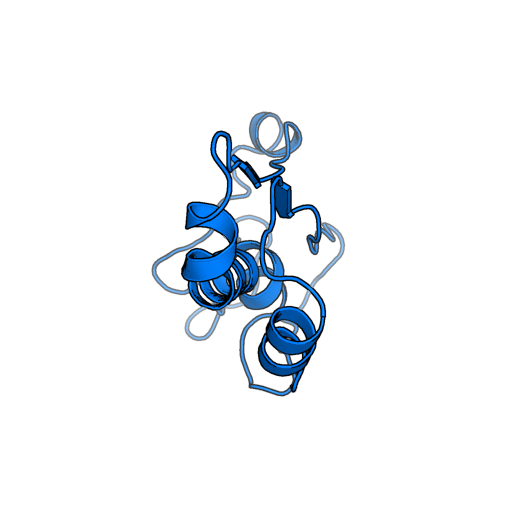unding box: 35×28×42 Å